Protein AF-A0A2A5HS01-F1 (afdb_monomer_lite)

pLDDT: mean 88.27, std 10.48, range [55.84, 98.0]

Sequence (78 aa):
GMIVNKLALSWNESIHFIVDDQFTLKRLKYDDAVLDKVDGSHAETAAEEFDIEFAIMTVELNAFIKQIIKAFGGIDSL

Foldseek 3Di:
DDDDAKDWDDDPVFWTFIAGPVRDTHPIDGDVVLVVVVVPDPDPDPVSSCVSSVVSVVVVVVVVVVVVCVVVPHDDDD

Secondary structure (DSSP, 8-state):
-----EEEEEETTTEEEEEETT--EEEEEE-HHHHGGGTT----SHHHHHHHHHHHHHHHHHHHHHHHHHHTT-PPP-

Radius of gyration: 15.79 Å; chains: 1; bounding box: 40×27×45 Å

Structure (mmCIF, N/CA/C/O backbone):
data_AF-A0A2A5HS01-F1
#
_entry.id   AF-A0A2A5HS01-F1
#
loop_
_atom_site.group_PDB
_atom_site.id
_atom_site.type_symbol
_atom_site.label_atom_id
_atom_site.label_alt_id
_atom_site.label_comp_id
_atom_site.label_asym_id
_atom_site.label_entity_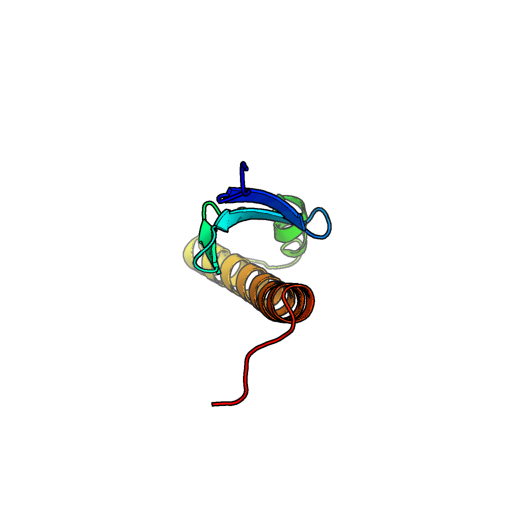id
_atom_site.label_seq_id
_atom_site.pdbx_PDB_ins_code
_atom_site.Cartn_x
_atom_site.Cartn_y
_atom_site.Cartn_z
_atom_site.occupancy
_atom_site.B_iso_or_equiv
_atom_site.auth_seq_id
_atom_site.auth_comp_id
_atom_site.auth_asym_id
_atom_site.auth_atom_id
_atom_site.pdbx_PDB_model_num
ATOM 1 N N . GLY A 1 1 ? 19.412 10.064 -23.773 1.00 89.81 1 GLY A N 1
ATOM 2 C CA . GLY A 1 1 ? 17.937 10.159 -23.794 1.00 89.81 1 GLY A CA 1
ATOM 3 C C . GLY A 1 1 ? 17.432 10.460 -22.397 1.00 89.81 1 GLY A C 1
ATOM 4 O O . GLY A 1 1 ? 18.232 10.415 -21.472 1.00 89.81 1 GLY A O 1
ATOM 5 N N . MET A 1 2 ? 16.147 10.779 -22.242 1.00 94.25 2 MET A N 1
ATOM 6 C CA . MET A 1 2 ? 15.511 10.944 -20.927 1.00 94.25 2 MET A CA 1
ATOM 7 C C . MET A 1 2 ? 14.808 9.643 -20.533 1.00 94.25 2 MET A C 1
ATOM 9 O O . MET A 1 2 ? 14.200 9.003 -21.388 1.00 94.25 2 MET A O 1
ATOM 13 N N . ILE A 1 3 ? 14.903 9.265 -19.260 1.00 94.06 3 ILE A N 1
ATOM 14 C CA . ILE A 1 3 ? 14.251 8.083 -18.685 1.00 94.06 3 ILE A CA 1
ATOM 15 C C . ILE A 1 3 ? 13.385 8.560 -17.518 1.00 94.06 3 ILE A C 1
ATOM 17 O O . ILE A 1 3 ? 13.790 9.447 -16.765 1.00 94.06 3 ILE A O 1
ATOM 21 N N . VAL A 1 4 ? 12.185 7.997 -17.389 1.00 94.19 4 VAL A N 1
ATOM 22 C CA . VAL A 1 4 ? 11.284 8.286 -16.269 1.00 94.19 4 VAL A CA 1
ATOM 23 C C . VAL A 1 4 ? 11.878 7.689 -14.993 1.00 94.19 4 VAL A C 1
ATOM 25 O O . VAL A 1 4 ? 12.116 6.489 -14.939 1.00 94.19 4 VAL A O 1
ATOM 28 N N . ASN A 1 5 ? 12.101 8.516 -13.969 1.00 95.88 5 ASN A N 1
ATOM 29 C CA . ASN A 1 5 ? 12.619 8.076 -12.665 1.00 95.88 5 ASN A CA 1
ATOM 30 C C . ASN A 1 5 ? 11.566 8.098 -11.545 1.00 95.88 5 ASN A C 1
ATOM 32 O O . ASN A 1 5 ? 11.806 7.556 -10.469 1.00 95.88 5 ASN A O 1
ATOM 36 N N . LYS A 1 6 ? 10.421 8.754 -11.771 1.00 97.38 6 LYS A N 1
ATOM 37 C CA . LYS A 1 6 ? 9.284 8.839 -10.850 1.00 97.38 6 LYS A CA 1
ATOM 38 C C . LYS A 1 6 ? 7.987 8.903 -11.639 1.00 97.38 6 LYS A C 1
ATOM 40 O O . LYS A 1 6 ? 7.889 9.685 -12.584 1.00 97.38 6 LYS A O 1
ATOM 45 N N . LEU A 1 7 ? 6.989 8.142 -11.209 1.00 96.81 7 LEU A N 1
ATOM 46 C CA . LEU A 1 7 ? 5.675 8.102 -11.837 1.00 96.81 7 LEU A CA 1
ATOM 47 C C . LEU A 1 7 ? 4.581 8.184 -10.775 1.00 96.81 7 LEU A C 1
ATOM 49 O O . LEU A 1 7 ? 4.553 7.368 -9.858 1.00 96.81 7 LEU A O 1
ATOM 53 N N . ALA A 1 8 ? 3.698 9.176 -10.894 1.00 97.31 8 ALA A N 1
ATOM 54 C CA . ALA A 1 8 ? 2.480 9.251 -10.095 1.00 97.31 8 ALA A CA 1
ATOM 55 C C . ALA A 1 8 ? 1.394 8.395 -10.754 1.00 97.31 8 ALA A C 1
ATOM 57 O O . ALA A 1 8 ? 1.168 8.511 -11.958 1.00 97.31 8 ALA A O 1
ATOM 58 N N . LEU A 1 9 ? 0.745 7.541 -9.968 1.00 95.56 9 LEU A N 1
ATOM 59 C CA . LEU A 1 9 ? -0.229 6.562 -10.433 1.00 95.56 9 LEU A CA 1
ATOM 60 C C . LEU A 1 9 ? -1.492 6.606 -9.571 1.00 95.56 9 LEU A C 1
ATOM 62 O O . LEU A 1 9 ? -1.436 6.876 -8.370 1.00 95.56 9 LEU A O 1
ATOM 66 N N . SER A 1 10 ? -2.618 6.314 -10.216 1.00 94.56 10 SER A N 1
ATOM 67 C CA . SER A 1 10 ? -3.882 5.951 -9.579 1.00 94.56 10 SER A CA 1
ATOM 68 C C . SER A 1 10 ? -4.155 4.490 -9.912 1.00 94.56 10 SER A C 1
ATOM 70 O O . SER A 1 10 ? -4.062 4.100 -11.078 1.00 94.56 10 SER A O 1
ATOM 72 N N . TRP A 1 11 ? -4.441 3.680 -8.901 1.00 93.81 11 TRP A N 1
ATOM 73 C CA . TRP A 1 11 ? -4.658 2.247 -9.029 1.00 93.81 11 TRP A CA 1
ATOM 74 C C . TRP A 1 11 ? -6.076 1.895 -8.616 1.00 93.81 11 TRP A C 1
ATOM 76 O O . TRP A 1 11 ? -6.479 2.213 -7.500 1.00 93.81 11 TRP A O 1
ATOM 86 N N . ASN A 1 12 ? -6.818 1.255 -9.526 1.00 88.81 12 ASN A N 1
ATOM 87 C CA . ASN A 1 12 ? -8.223 0.862 -9.356 1.00 88.81 12 ASN A CA 1
ATOM 88 C C . ASN A 1 12 ? -9.133 1.966 -8.792 1.00 88.81 12 ASN A C 1
ATOM 90 O O . ASN A 1 12 ? -10.107 1.655 -8.116 1.00 88.81 12 ASN A O 1
ATOM 94 N N . GLU A 1 13 ? -8.793 3.237 -9.033 1.00 85.00 13 GLU A N 1
ATOM 95 C CA . GLU A 1 13 ? -9.505 4.397 -8.473 1.00 85.00 13 GLU A CA 1
ATOM 96 C C . GLU A 1 13 ? -9.592 4.385 -6.930 1.00 85.00 13 GLU A C 1
ATOM 98 O O . GLU A 1 13 ? -10.396 5.106 -6.359 1.00 85.00 13 GLU A O 1
ATOM 103 N N . SER A 1 14 ? -8.757 3.586 -6.250 1.00 86.75 14 SER A N 1
ATOM 104 C CA . SER A 1 14 ? -8.783 3.406 -4.792 1.00 86.75 14 SER A CA 1
ATOM 105 C C . SER A 1 14 ? -7.472 3.779 -4.105 1.00 86.75 14 SER A C 1
ATOM 107 O O . SER A 1 14 ? -7.475 4.095 -2.916 1.00 86.75 14 SER A O 1
ATOM 109 N N . ILE A 1 15 ? -6.342 3.739 -4.821 1.00 93.62 15 ILE A N 1
ATOM 110 C CA . ILE A 1 15 ? -5.014 4.008 -4.256 1.00 93.62 15 ILE A CA 1
ATOM 111 C C . ILE A 1 15 ? -4.213 4.936 -5.164 1.00 93.62 15 ILE A C 1
ATOM 113 O O . ILE A 1 15 ? -3.980 4.652 -6.338 1.00 93.62 15 ILE A O 1
ATOM 117 N N . HIS A 1 16 ? -3.683 6.004 -4.579 1.00 95.75 16 HIS A N 1
ATOM 118 C CA . HIS A 1 16 ? -2.787 6.951 -5.230 1.00 95.75 16 HIS A CA 1
ATOM 119 C C . HIS A 1 16 ? -1.387 6.854 -4.635 1.00 95.75 16 HIS A C 1
ATOM 121 O O . HIS A 1 16 ? -1.223 6.814 -3.417 1.00 95.75 16 HIS A O 1
ATOM 127 N N . PHE A 1 17 ? -0.363 6.831 -5.486 1.00 97.25 17 PHE A N 1
ATOM 128 C CA . PHE A 1 17 ? 1.030 6.748 -5.044 1.00 97.25 17 PHE A CA 1
ATOM 129 C C . PHE A 1 17 ? 2.000 7.253 -6.111 1.00 97.25 17 PHE A C 1
ATOM 131 O O . PHE A 1 17 ? 1.645 7.478 -7.266 1.00 97.25 17 PHE A O 1
ATOM 138 N N . ILE A 1 18 ? 3.257 7.425 -5.710 1.00 98.00 18 ILE A N 1
ATOM 139 C CA . ILE A 1 18 ? 4.390 7.661 -6.602 1.00 98.00 18 ILE A CA 1
ATOM 140 C C . ILE A 1 18 ? 5.324 6.461 -6.501 1.00 98.00 18 ILE A C 1
ATOM 142 O O . ILE A 1 18 ? 5.736 6.116 -5.398 1.00 98.00 18 ILE A O 1
ATOM 146 N N . VAL A 1 19 ? 5.700 5.869 -7.630 1.00 97.25 19 VAL A N 1
ATOM 147 C CA . VAL A 1 19 ? 6.762 4.855 -7.708 1.00 97.25 19 VAL A CA 1
ATOM 148 C C . VAL A 1 19 ? 8.021 5.466 -8.310 1.00 97.25 19 VAL A C 1
ATOM 150 O O . VAL A 1 19 ? 7.927 6.277 -9.234 1.00 97.25 19 VAL A O 1
ATOM 153 N N . ASP A 1 20 ? 9.188 5.125 -7.768 1.00 96.94 20 ASP A N 1
ATOM 154 C CA . ASP A 1 20 ? 10.486 5.514 -8.327 1.00 96.94 20 ASP A CA 1
ATOM 155 C C . ASP A 1 20 ? 11.268 4.333 -8.915 1.00 96.94 20 ASP A C 1
ATOM 157 O O . ASP A 1 20 ? 10.828 3.184 -8.877 1.00 96.94 20 ASP A O 1
ATOM 161 N N . ASP A 1 21 ? 12.428 4.634 -9.494 1.00 94.62 21 ASP A N 1
ATOM 162 C CA . ASP A 1 21 ? 13.309 3.655 -10.139 1.00 94.62 21 ASP A CA 1
ATOM 163 C C . ASP A 1 21 ? 13.921 2.607 -9.187 1.00 94.62 21 ASP A C 1
ATOM 165 O O . ASP A 1 21 ? 14.451 1.606 -9.661 1.00 94.62 21 ASP A O 1
ATOM 169 N N . GLN A 1 22 ? 13.807 2.793 -7.868 1.00 93.94 22 GLN A N 1
ATOM 170 C CA . GLN A 1 22 ? 14.189 1.808 -6.850 1.00 93.94 22 GLN A CA 1
ATOM 171 C C . GLN A 1 22 ? 12.991 0.974 -6.376 1.00 93.94 22 GLN A C 1
ATOM 173 O O . GLN A 1 22 ? 13.072 0.301 -5.351 1.00 93.94 22 GLN A O 1
ATOM 178 N N . PHE A 1 23 ? 11.858 1.055 -7.081 1.00 93.94 23 PHE A N 1
ATOM 179 C CA . PHE A 1 23 ? 10.593 0.429 -6.697 1.00 93.94 23 PHE A CA 1
ATOM 180 C C . PHE A 1 23 ? 10.074 0.897 -5.322 1.00 93.94 23 PHE A C 1
ATOM 182 O O . PHE A 1 23 ? 9.356 0.180 -4.624 1.00 93.94 23 PHE A O 1
ATOM 189 N N . THR A 1 24 ? 10.401 2.132 -4.918 1.00 95.69 24 THR A N 1
ATOM 190 C CA . THR A 1 24 ? 9.877 2.716 -3.677 1.00 95.69 24 THR A CA 1
ATOM 191 C C . THR A 1 24 ? 8.504 3.327 -3.921 1.00 95.69 24 THR A C 1
ATOM 193 O O . THR A 1 24 ? 8.361 4.239 -4.736 1.00 95.69 24 THR A O 1
ATOM 196 N N . LEU A 1 25 ? 7.505 2.894 -3.149 1.00 96.38 25 LEU A N 1
ATOM 197 C CA . LEU A 1 25 ? 6.166 3.484 -3.147 1.00 96.38 25 LEU A CA 1
ATOM 198 C C . LEU A 1 25 ? 6.110 4.653 -2.154 1.00 96.38 25 LEU A C 1
ATOM 200 O O . LEU A 1 25 ? 6.361 4.493 -0.962 1.00 96.38 25 LEU A O 1
ATOM 204 N N . LYS A 1 26 ? 5.800 5.854 -2.643 1.00 97.06 26 LYS A N 1
ATOM 205 C CA . LYS A 1 26 ? 5.774 7.106 -1.873 1.00 97.06 26 LYS A CA 1
ATOM 206 C C . LYS A 1 26 ? 4.394 7.737 -1.927 1.00 97.06 26 LYS A C 1
ATOM 208 O O . LYS A 1 26 ? 3.711 7.645 -2.942 1.00 97.06 26 LYS A O 1
ATOM 213 N N . ARG A 1 27 ? 4.040 8.466 -0.862 1.00 96.50 27 ARG A N 1
ATOM 214 C CA . ARG A 1 27 ? 2.770 9.209 -0.755 1.00 96.50 27 ARG A CA 1
ATOM 215 C C . ARG A 1 27 ? 1.550 8.321 -1.029 1.00 96.50 27 ARG A C 1
ATOM 217 O O . ARG A 1 27 ? 0.660 8.728 -1.767 1.00 96.50 27 ARG A O 1
ATOM 224 N N . LEU A 1 28 ? 1.556 7.114 -0.464 1.00 95.25 28 LEU A N 1
ATOM 225 C CA . LEU A 1 28 ? 0.421 6.205 -0.543 1.00 95.25 28 LEU A CA 1
ATOM 226 C C . LEU A 1 28 ? -0.793 6.871 0.115 1.00 95.25 28 LEU A C 1
ATOM 228 O O . LEU A 1 28 ? -0.714 7.282 1.273 1.00 95.25 28 LEU A O 1
ATOM 232 N N . LYS A 1 29 ? -1.886 6.996 -0.631 1.00 94.12 29 LYS A N 1
ATOM 233 C CA . LYS A 1 29 ? -3.153 7.557 -0.168 1.00 94.12 29 LYS A CA 1
ATOM 234 C C . LYS A 1 29 ? -4.296 6.675 -0.665 1.00 94.12 29 LYS A C 1
ATOM 236 O O . LYS A 1 29 ? -4.305 6.324 -1.842 1.00 94.12 29 LYS A O 1
ATOM 241 N N . TYR A 1 30 ? -5.239 6.363 0.216 1.00 91.88 30 TYR A N 1
ATOM 242 C CA . TYR A 1 30 ? -6.491 5.695 -0.137 1.00 91.88 30 TYR A CA 1
ATOM 243 C C . TYR A 1 30 ? -7.548 6.727 -0.532 1.00 91.88 30 TYR A C 1
ATOM 245 O O . TYR A 1 30 ? -7.514 7.864 -0.052 1.00 91.88 30 TYR A O 1
ATOM 253 N N . ASP A 1 31 ? -8.451 6.336 -1.423 1.00 90.00 31 ASP A N 1
ATOM 254 C CA . ASP A 1 31 ? -9.683 7.079 -1.667 1.00 90.00 31 ASP A CA 1
ATOM 255 C C . ASP A 1 31 ? -10.627 6.950 -0.460 1.00 90.00 31 ASP A C 1
ATOM 257 O O . ASP A 1 31 ? -10.626 5.924 0.229 1.00 90.00 31 ASP A O 1
ATOM 261 N N . ASP A 1 32 ? -11.430 7.983 -0.213 1.00 83.19 32 ASP A N 1
ATOM 262 C CA . ASP A 1 32 ? -12.373 8.036 0.906 1.00 83.19 32 ASP A CA 1
ATOM 263 C C . ASP A 1 32 ? -13.403 6.889 0.803 1.00 83.19 32 ASP A C 1
ATOM 265 O O . ASP A 1 32 ? -13.769 6.287 1.812 1.00 83.19 32 ASP A O 1
ATOM 269 N N . ALA A 1 33 ? -13.740 6.456 -0.420 1.00 81.38 33 ALA A N 1
ATOM 270 C CA . ALA A 1 33 ? -14.634 5.322 -0.673 1.00 81.38 33 ALA A CA 1
ATOM 271 C C . ALA A 1 33 ? -14.119 3.968 -0.132 1.00 81.38 33 ALA A C 1
ATOM 273 O O . ALA A 1 33 ? -14.884 3.009 0.005 1.00 81.38 33 ALA A O 1
ATOM 274 N N . VAL A 1 34 ? -12.819 3.842 0.168 1.00 79.38 34 VAL A N 1
ATOM 275 C CA . VAL A 1 34 ? -12.270 2.647 0.835 1.00 79.38 34 VAL A CA 1
ATOM 276 C C . VAL A 1 34 ? -12.714 2.597 2.298 1.00 79.38 34 VAL A C 1
ATOM 278 O O . VAL A 1 34 ? -12.966 1.504 2.812 1.00 79.38 34 VAL A O 1
ATOM 281 N N . LEU A 1 35 ? -12.840 3.763 2.938 1.00 71.81 35 LEU A N 1
ATOM 282 C CA . LEU A 1 35 ? -13.288 3.917 4.320 1.00 71.81 35 LEU A CA 1
ATOM 283 C C . LEU A 1 35 ? -14.814 3.844 4.437 1.00 71.81 35 LEU A C 1
ATOM 285 O O . LEU A 1 35 ? -15.307 3.380 5.454 1.00 71.81 35 LEU A O 1
ATOM 289 N N . ASP A 1 36 ? -15.573 4.136 3.379 1.00 71.75 36 ASP A N 1
ATOM 290 C CA . ASP A 1 36 ? -17.036 3.939 3.372 1.00 71.75 36 ASP A CA 1
ATOM 291 C C . ASP A 1 36 ? -17.454 2.467 3.600 1.00 71.75 36 ASP A C 1
ATOM 293 O O . ASP A 1 36 ? -18.589 2.173 3.967 1.00 71.75 36 ASP A O 1
ATOM 297 N N . LYS A 1 37 ? -16.530 1.503 3.452 1.00 64.19 37 LYS A N 1
ATOM 298 C CA . LYS A 1 37 ? -16.747 0.091 3.830 1.00 64.19 37 LYS A CA 1
ATOM 299 C C . LYS A 1 37 ? -16.858 -0.126 5.353 1.00 64.19 37 LYS A C 1
ATOM 301 O O . LYS A 1 37 ? -17.152 -1.246 5.769 1.00 64.19 37 LYS A O 1
ATOM 306 N N . VAL A 1 38 ? -16.604 0.906 6.163 1.00 61.53 38 VAL A N 1
ATOM 307 C CA . VAL A 1 38 ? -16.720 0.920 7.635 1.00 61.53 38 VAL A CA 1
ATOM 308 C C . VAL A 1 38 ? -18.186 1.003 8.096 1.00 61.53 38 VAL A C 1
ATOM 310 O O . VAL A 1 38 ? -18.471 0.677 9.250 1.00 61.53 38 VAL A O 1
ATOM 313 N N . ASP A 1 39 ? -19.130 1.361 7.210 1.00 57.22 39 ASP A N 1
ATOM 314 C CA . ASP A 1 39 ? -20.556 1.548 7.528 1.00 57.22 39 ASP A CA 1
ATOM 315 C C . ASP A 1 39 ? -21.221 0.244 8.026 1.00 57.22 39 ASP A C 1
ATOM 317 O O . ASP A 1 39 ? -21.790 -0.557 7.279 1.00 57.22 39 ASP A O 1
ATOM 321 N N . GLY A 1 40 ? -21.113 0.003 9.333 1.00 57.75 40 GLY A N 1
ATOM 322 C CA . GLY A 1 40 ? -21.639 -1.180 10.010 1.00 57.75 40 GLY A CA 1
ATOM 323 C C . GLY A 1 40 ? -20.981 -1.515 11.351 1.00 57.75 40 GLY A C 1
ATOM 324 O O . GLY A 1 40 ? -21.559 -2.284 12.121 1.00 57.75 40 GLY A O 1
ATOM 325 N N . SER A 1 41 ? -19.814 -0.952 11.679 1.00 60.00 41 SER A N 1
ATOM 326 C CA . SER A 1 41 ? -19.173 -1.190 12.977 1.00 60.00 41 SER A CA 1
ATOM 327 C C . SER A 1 41 ? -19.653 -0.203 14.045 1.00 60.00 41 SER A C 1
ATOM 329 O O . SER A 1 41 ? -19.461 1.002 13.912 1.00 60.00 41 SER A O 1
ATOM 331 N N . HIS A 1 42 ? -20.240 -0.703 15.135 1.00 65.75 42 HIS A N 1
ATOM 332 C CA . HIS A 1 42 ? -20.421 0.087 16.357 1.00 65.75 42 HIS A CA 1
ATOM 333 C C . HIS A 1 42 ? -19.065 0.213 17.067 1.00 65.75 42 HIS A C 1
ATOM 335 O O . HIS A 1 42 ? -18.735 -0.623 17.903 1.00 65.75 42 HIS A O 1
ATOM 341 N N . ALA A 1 43 ? -18.263 1.212 16.698 1.00 78.25 43 ALA A N 1
ATOM 342 C CA . ALA A 1 43 ? -17.116 1.620 17.505 1.00 78.25 43 ALA A CA 1
ATOM 343 C C . ALA A 1 43 ? -17.624 2.459 18.689 1.00 78.25 43 ALA A C 1
ATOM 345 O O . ALA A 1 43 ? -18.394 3.402 18.497 1.00 78.25 43 ALA A O 1
ATOM 346 N N . GLU A 1 44 ? -17.222 2.118 19.911 1.00 82.50 44 GLU A N 1
ATOM 347 C CA . GLU A 1 44 ? -17.580 2.867 21.122 1.00 82.50 44 GLU A CA 1
ATOM 348 C C . GLU A 1 44 ? -16.457 3.837 21.526 1.00 82.50 44 GLU A C 1
ATOM 350 O O . GLU A 1 44 ? -16.689 4.817 22.241 1.00 82.50 44 GLU A O 1
ATOM 355 N N . THR A 1 45 ? -15.237 3.596 21.033 1.00 89.75 45 THR A N 1
ATOM 356 C CA . THR A 1 45 ? -14.043 4.410 21.284 1.00 89.75 45 THR A CA 1
ATOM 357 C C . THR A 1 45 ? -13.260 4.720 20.003 1.00 89.75 45 THR A C 1
ATOM 359 O O . THR A 1 45 ? -13.266 3.954 19.044 1.00 89.75 45 THR A O 1
ATOM 362 N N . ALA A 1 46 ? -12.488 5.813 20.017 1.00 88.62 46 ALA A N 1
ATOM 363 C CA . ALA A 1 46 ? -11.600 6.183 18.906 1.00 88.62 46 ALA A CA 1
ATOM 364 C C . ALA A 1 46 ? -10.495 5.142 18.629 1.00 88.62 46 ALA A C 1
ATOM 366 O O . ALA A 1 46 ? -9.969 5.068 17.522 1.00 88.62 46 ALA A O 1
ATOM 367 N N . ALA A 1 47 ? -10.117 4.345 19.635 1.00 91.62 47 ALA A N 1
ATOM 368 C CA . ALA A 1 47 ? -9.161 3.255 19.449 1.00 91.62 47 ALA A CA 1
ATOM 369 C C . ALA A 1 47 ? -9.776 2.115 18.623 1.00 91.62 47 ALA A C 1
ATOM 371 O O . ALA A 1 47 ? -9.130 1.600 17.719 1.00 91.62 47 ALA A O 1
ATOM 372 N N . GLU A 1 48 ? -11.036 1.768 18.895 1.00 89.31 48 GLU A N 1
ATOM 373 C CA . GLU A 1 48 ? -11.763 0.750 18.130 1.00 89.31 48 GLU A CA 1
ATOM 374 C C . GLU A 1 48 ? -12.013 1.202 16.689 1.00 89.31 48 GLU A C 1
ATOM 376 O O . GLU A 1 48 ? -11.815 0.415 15.768 1.00 89.31 48 GLU A O 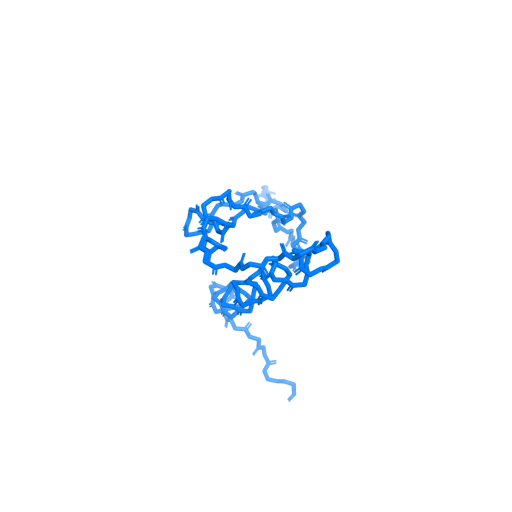1
ATOM 381 N N . GLU A 1 49 ? -12.389 2.469 16.485 1.00 86.25 49 GLU A N 1
ATOM 382 C CA . GLU A 1 49 ? -12.541 3.065 15.150 1.00 86.25 49 GLU A CA 1
ATOM 383 C C . GLU A 1 49 ? -11.245 2.931 14.337 1.00 86.25 49 GLU A C 1
ATOM 385 O O . GLU A 1 49 ? -11.261 2.403 13.225 1.00 86.25 49 GLU A O 1
ATOM 390 N N . PHE A 1 50 ? -10.104 3.287 14.936 1.00 88.81 50 PHE A N 1
ATOM 391 C CA . PHE A 1 50 ? -8.800 3.117 14.301 1.00 88.81 50 PHE A CA 1
ATOM 392 C C . PHE A 1 50 ? -8.489 1.652 13.973 1.00 88.81 50 PHE A C 1
ATOM 394 O O . PHE A 1 50 ? -8.012 1.365 12.876 1.00 88.81 50 PHE A O 1
ATOM 401 N N . ASP A 1 51 ? -8.748 0.717 14.890 1.00 90.00 51 ASP A N 1
ATOM 402 C CA . ASP A 1 51 ? -8.490 -0.708 14.658 1.00 90.00 51 ASP A CA 1
ATOM 403 C C . ASP A 1 51 ? -9.317 -1.248 13.479 1.00 90.00 51 ASP A C 1
ATOM 405 O O . ASP A 1 51 ? -8.808 -2.015 12.653 1.00 90.00 51 ASP A O 1
ATOM 409 N N . ILE A 1 52 ? -10.576 -0.814 13.365 1.00 87.88 52 ILE A N 1
ATOM 410 C CA . ILE A 1 52 ? -11.477 -1.175 12.265 1.00 87.88 52 ILE A CA 1
ATOM 411 C C . ILE A 1 52 ? -10.968 -0.605 10.938 1.00 87.88 52 ILE A C 1
ATOM 413 O O . ILE A 1 52 ? -10.786 -1.357 9.972 1.00 87.88 52 ILE A O 1
ATOM 417 N N . GLU A 1 53 ? -10.689 0.698 10.886 1.00 86.88 53 GLU A N 1
ATOM 418 C CA . GLU A 1 53 ? -10.144 1.355 9.695 1.00 86.88 53 GLU A CA 1
ATOM 419 C C . GLU A 1 53 ? -8.820 0.713 9.267 1.00 86.88 53 GLU A C 1
ATOM 421 O O . GLU A 1 53 ? -8.608 0.401 8.091 1.00 86.88 53 GLU A O 1
ATOM 426 N N . PHE A 1 54 ? -7.930 0.455 10.225 1.00 89.75 54 PHE A N 1
ATOM 427 C CA . PHE A 1 54 ? -6.621 -0.129 9.972 1.00 89.75 54 PHE A CA 1
ATOM 428 C C . PHE A 1 54 ? -6.716 -1.554 9.423 1.00 89.75 54 PHE A C 1
ATOM 430 O O . PHE A 1 54 ? -5.969 -1.913 8.502 1.00 89.75 54 PHE A O 1
ATOM 437 N N . ALA A 1 55 ? -7.654 -2.360 9.928 1.00 90.31 55 ALA A N 1
ATOM 438 C CA . ALA A 1 55 ? -7.911 -3.697 9.406 1.00 90.31 55 ALA A CA 1
ATOM 439 C C . ALA A 1 55 ? -8.355 -3.648 7.934 1.00 90.31 55 ALA A C 1
ATOM 441 O O . ALA A 1 55 ? -7.815 -4.384 7.102 1.00 90.31 55 ALA A O 1
ATOM 442 N N . ILE A 1 56 ? -9.277 -2.743 7.591 1.00 88.12 56 ILE A N 1
ATOM 443 C CA . ILE A 1 56 ? -9.772 -2.558 6.218 1.00 88.12 56 ILE A CA 1
ATOM 444 C C . ILE A 1 56 ? -8.649 -2.071 5.294 1.00 88.12 56 ILE A C 1
ATOM 446 O O . ILE A 1 56 ? -8.410 -2.676 4.244 1.00 88.12 56 ILE A O 1
ATOM 450 N N . MET A 1 57 ? -7.904 -1.041 5.708 1.00 90.19 57 MET A N 1
ATOM 451 C CA . MET A 1 57 ? -6.764 -0.519 4.948 1.00 90.19 57 MET A CA 1
ATOM 452 C C . MET A 1 57 ? -5.704 -1.596 4.699 1.00 90.19 57 MET A C 1
ATOM 454 O O . MET A 1 57 ? -5.152 -1.682 3.605 1.00 90.19 57 MET A O 1
ATOM 458 N N . THR A 1 58 ? -5.436 -2.462 5.679 1.00 92.25 58 THR A N 1
ATOM 459 C CA . THR A 1 58 ? -4.450 -3.545 5.545 1.00 92.25 58 THR A CA 1
ATOM 460 C C . THR A 1 58 ? -4.885 -4.607 4.531 1.00 92.25 58 THR A C 1
ATOM 462 O O . THR A 1 58 ? -4.056 -5.116 3.769 1.00 92.25 58 THR A O 1
ATOM 465 N N . VAL A 1 59 ? -6.180 -4.938 4.480 1.00 91.25 59 VAL A N 1
ATOM 466 C CA . VAL A 1 59 ? -6.730 -5.867 3.478 1.00 91.25 59 VAL A CA 1
ATOM 467 C C . VAL A 1 59 ? -6.577 -5.296 2.068 1.00 91.25 59 VAL A C 1
ATOM 469 O O . VAL A 1 59 ? -6.091 -5.999 1.176 1.00 91.25 59 VAL A O 1
ATOM 472 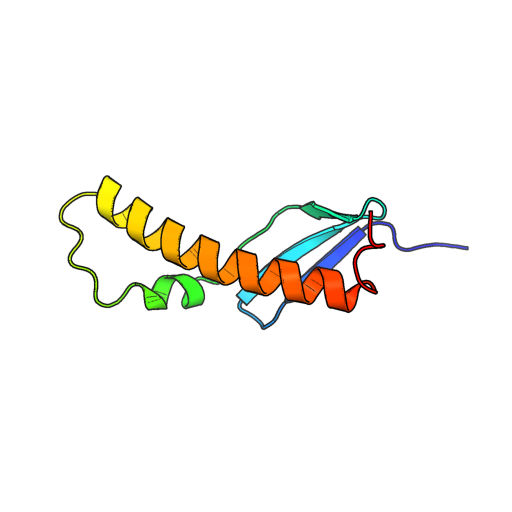N N . GLU A 1 60 ? -6.928 -4.024 1.879 1.00 91.31 60 GLU A N 1
ATOM 473 C CA . GLU A 1 60 ? -6.780 -3.327 0.598 1.00 91.31 60 GLU A CA 1
ATOM 474 C C . GLU A 1 60 ? -5.297 -3.230 0.189 1.00 91.31 60 GLU A C 1
ATOM 476 O O . GLU A 1 60 ? -4.930 -3.585 -0.935 1.00 91.31 60 GLU A O 1
ATOM 481 N N . LEU A 1 61 ? -4.412 -2.870 1.127 1.00 93.62 61 LEU A N 1
ATOM 482 C CA . LEU A 1 61 ? -2.965 -2.803 0.910 1.00 9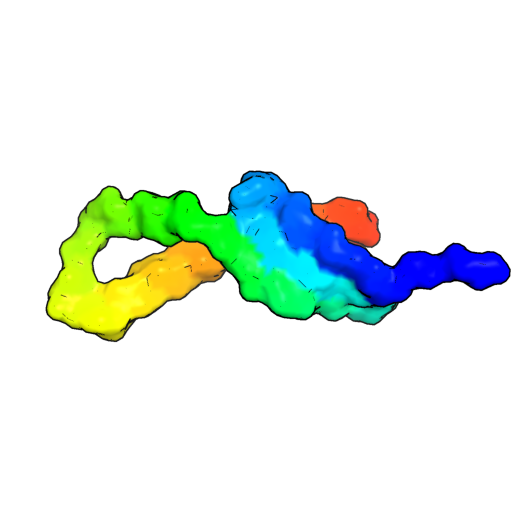3.62 61 LEU A CA 1
ATOM 483 C C . LEU A 1 61 ? -2.386 -4.140 0.442 1.00 93.62 61 LEU A C 1
ATOM 485 O O . LEU A 1 61 ? -1.577 -4.183 -0.483 1.00 93.62 61 LEU A O 1
ATOM 489 N N . ASN A 1 62 ? -2.797 -5.246 1.063 1.00 94.50 62 ASN A N 1
ATOM 490 C CA . ASN A 1 62 ? -2.339 -6.584 0.694 1.00 94.50 62 ASN A CA 1
ATOM 491 C C . ASN A 1 62 ? -2.750 -6.946 -0.742 1.00 94.50 62 ASN A C 1
ATOM 493 O O . ASN A 1 62 ? -1.959 -7.517 -1.499 1.00 94.50 62 ASN A O 1
ATOM 497 N N . ALA A 1 63 ? -3.980 -6.604 -1.136 1.00 93.50 63 ALA A N 1
ATOM 498 C CA . ALA A 1 63 ? -4.445 -6.802 -2.504 1.00 93.50 63 ALA A CA 1
ATOM 499 C C . ALA A 1 63 ? -3.631 -5.955 -3.495 1.00 93.50 63 ALA A C 1
ATOM 501 O O . ALA A 1 63 ? -3.173 -6.478 -4.514 1.00 93.50 63 ALA A O 1
ATOM 502 N N . PHE A 1 64 ? -3.388 -4.687 -3.165 1.00 95.12 64 PHE A N 1
ATOM 503 C CA . PHE A 1 64 ? -2.577 -3.774 -3.963 1.00 95.12 64 PHE A CA 1
ATOM 504 C C . PHE A 1 64 ? -1.131 -4.247 -4.134 1.00 95.12 64 PHE A C 1
ATOM 506 O O . PHE A 1 64 ? -0.652 -4.319 -5.263 1.00 95.12 64 PHE A O 1
ATOM 513 N N . ILE A 1 65 ? -0.456 -4.645 -3.051 1.00 94.88 65 ILE A N 1
ATOM 514 C CA . ILE A 1 65 ? 0.931 -5.134 -3.091 1.00 94.88 65 ILE A CA 1
ATOM 515 C C . ILE A 1 65 ? 1.056 -6.311 -4.067 1.00 94.88 65 ILE A C 1
ATOM 517 O O . ILE A 1 65 ? 1.928 -6.317 -4.935 1.00 94.88 65 ILE A O 1
ATOM 521 N N . LYS A 1 66 ? 0.143 -7.286 -3.990 1.00 94.44 66 LYS A N 1
ATOM 522 C CA . LYS A 1 66 ? 0.140 -8.436 -4.911 1.00 94.44 66 LYS A CA 1
ATOM 523 C C . LYS A 1 66 ? -0.038 -8.008 -6.368 1.00 94.44 66 LYS A C 1
ATOM 525 O O . LYS A 1 66 ? 0.613 -8.555 -7.258 1.00 94.44 66 LYS A O 1
ATOM 530 N N . GLN A 1 67 ? -0.923 -7.047 -6.618 1.00 95.00 67 GLN A N 1
ATOM 531 C CA . GLN A 1 67 ? -1.217 -6.557 -7.962 1.00 95.00 67 GLN A CA 1
ATOM 532 C C . GLN A 1 67 ? -0.057 -5.749 -8.549 1.00 95.00 67 GLN A C 1
ATOM 534 O O . GLN A 1 67 ? 0.313 -5.988 -9.698 1.00 95.00 67 GLN A O 1
ATOM 539 N N . ILE A 1 68 ? 0.551 -4.849 -7.771 1.00 94.75 68 ILE A N 1
ATOM 540 C CA . ILE A 1 68 ? 1.639 -3.995 -8.254 1.00 94.75 68 ILE A CA 1
ATOM 541 C C . ILE A 1 68 ? 2.913 -4.801 -8.507 1.00 94.75 68 IL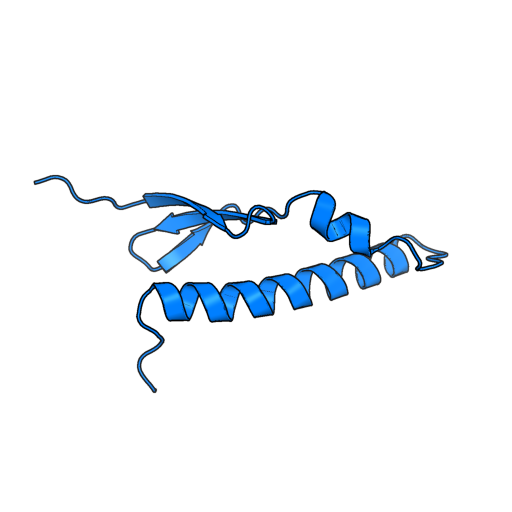E A C 1
ATOM 543 O O . ILE A 1 68 ? 3.544 -4.622 -9.543 1.00 94.75 68 ILE A O 1
ATOM 547 N N . ILE A 1 69 ? 3.234 -5.775 -7.647 1.00 94.50 69 ILE A N 1
ATOM 548 C CA . ILE A 1 69 ? 4.330 -6.722 -7.893 1.00 94.50 69 ILE A CA 1
ATOM 549 C C . ILE A 1 69 ? 4.118 -7.434 -9.231 1.00 94.50 69 ILE A C 1
ATOM 551 O O . ILE A 1 69 ? 5.012 -7.461 -10.073 1.00 94.50 69 ILE A O 1
ATOM 555 N N . LYS A 1 70 ? 2.915 -7.976 -9.458 1.00 94.19 70 LYS A N 1
ATOM 556 C CA . LYS A 1 70 ? 2.588 -8.658 -10.713 1.00 94.19 70 LYS A CA 1
ATO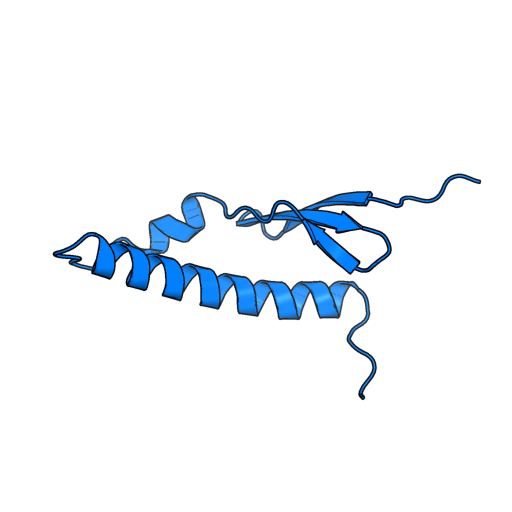M 557 C C . LYS A 1 70 ? 2.696 -7.718 -11.919 1.00 94.19 70 LYS A C 1
ATOM 559 O O . LYS A 1 70 ? 3.204 -8.132 -12.957 1.00 94.19 70 LYS A O 1
ATOM 564 N N . ALA A 1 71 ? 2.238 -6.473 -11.791 1.00 93.56 71 ALA A N 1
ATOM 565 C CA . ALA A 1 71 ? 2.289 -5.478 -12.861 1.00 93.56 71 ALA A CA 1
ATOM 566 C C . ALA A 1 71 ? 3.726 -5.101 -13.259 1.00 93.56 71 ALA A C 1
ATOM 568 O O . ALA A 1 71 ? 3.976 -4.808 -14.425 1.00 93.56 71 ALA A O 1
ATOM 569 N N . PHE A 1 72 ? 4.667 -5.164 -12.314 1.00 92.31 72 PHE A N 1
ATOM 570 C CA . PHE A 1 72 ? 6.090 -4.900 -12.539 1.00 92.31 72 PHE A CA 1
ATOM 571 C C . PHE A 1 72 ? 6.912 -6.156 -12.878 1.00 92.31 72 PHE A C 1
ATOM 573 O O . PHE A 1 72 ? 8.136 -6.095 -12.912 1.00 92.31 72 PHE A O 1
ATOM 580 N N . GLY A 1 73 ? 6.253 -7.278 -13.193 1.00 92.38 73 GLY A N 1
ATOM 581 C CA . GLY A 1 73 ? 6.909 -8.496 -13.683 1.00 92.38 73 GLY A CA 1
ATOM 582 C C . GLY A 1 73 ? 7.107 -9.601 -12.643 1.00 92.38 73 GLY A C 1
ATOM 583 O O . GLY A 1 73 ? 7.580 -10.675 -13.001 1.00 92.38 73 GLY A O 1
ATOM 584 N N . GLY A 1 74 ? 6.678 -9.396 -11.396 1.00 92.31 74 GLY A N 1
ATOM 585 C CA . GLY A 1 74 ? 6.835 -10.358 -10.303 1.00 92.31 74 GLY A CA 1
ATOM 586 C C . GLY A 1 74 ? 8.054 -10.083 -9.418 1.00 92.31 74 GLY A C 1
ATOM 587 O O . GLY A 1 74 ? 8.788 -9.123 -9.625 1.00 92.31 74 GLY A O 1
ATOM 588 N N . ILE A 1 75 ? 8.234 -10.919 -8.394 1.00 87.94 75 ILE A N 1
ATOM 589 C CA . ILE A 1 75 ? 9.452 -10.957 -7.574 1.00 87.94 75 ILE A CA 1
ATOM 590 C C . ILE A 1 75 ? 10.243 -12.184 -8.014 1.00 87.94 75 ILE A C 1
ATOM 592 O O . ILE A 1 75 ? 9.674 -13.278 -8.076 1.00 87.94 75 ILE A O 1
ATOM 596 N N . ASP A 1 76 ? 11.532 -12.003 -8.295 1.00 83.25 76 ASP A N 1
ATOM 597 C CA . ASP A 1 76 ? 12.447 -13.124 -8.491 1.00 83.25 76 ASP A CA 1
ATOM 598 C C . ASP A 1 76 ? 12.419 -14.001 -7.238 1.00 83.25 76 ASP A C 1
ATOM 600 O O . ASP A 1 76 ? 12.577 -13.512 -6.118 1.00 83.25 76 ASP A O 1
ATOM 604 N N . SER A 1 77 ? 12.170 -15.298 -7.409 1.00 73.88 77 SER A N 1
ATOM 605 C CA . SER A 1 77 ? 12.216 -16.242 -6.295 1.00 73.88 77 SER A CA 1
ATOM 606 C C . SER A 1 77 ? 13.593 -16.169 -5.631 1.00 73.88 77 SER A C 1
ATOM 608 O O . SER A 1 77 ? 14.594 -16.404 -6.309 1.00 73.88 77 SER A O 1
ATOM 610 N N . LEU A 1 78 ? 13.617 -15.831 -4.337 1.00 55.84 78 LEU A N 1
ATOM 611 C CA . LEU A 1 78 ? 14.809 -15.903 -3.486 1.00 55.84 78 LEU A CA 1
ATOM 612 C C . LEU A 1 78 ? 15.386 -17.322 -3.442 1.00 55.84 78 LEU A C 1
ATOM 614 O O . LEU A 1 78 ? 14.578 -18.281 -3.400 1.00 55.84 78 LEU A O 1
#